Protein AF-A0A228Q6A3-F1 (afdb_monomer_lite)

pLDDT: mean 78.08, std 16.74, range [36.19, 93.94]

Structure (mmCIF, N/CA/C/O backbone):
data_AF-A0A228Q6A3-F1
#
_entry.id   AF-A0A228Q6A3-F1
#
loop_
_atom_site.group_PDB
_atom_site.id
_atom_site.type_symbol
_atom_site.label_atom_id
_atom_site.label_alt_id
_atom_site.label_comp_id
_atom_site.label_asym_id
_atom_site.label_entity_id
_atom_site.label_seq_id
_atom_site.pdbx_PDB_ins_code
_atom_site.Cartn_x
_atom_site.Cartn_y
_atom_site.Cartn_z
_atom_site.occupancy
_atom_site.B_iso_or_equiv
_atom_site.auth_seq_id
_atom_site.auth_comp_id
_atom_site.auth_asym_id
_atom_site.auth_atom_id
_atom_site.pdbx_PDB_model_num
ATOM 1 N N . MET A 1 1 ? 24.929 5.528 -12.742 1.00 50.91 1 MET A N 1
ATOM 2 C CA . MET A 1 1 ? 24.950 4.306 -13.570 1.00 50.91 1 MET A CA 1
ATOM 3 C C . MET A 1 1 ? 24.872 3.130 -12.607 1.00 50.91 1 MET A C 1
ATOM 5 O O . MET A 1 1 ? 25.818 2.926 -11.860 1.00 50.91 1 MET A O 1
ATOM 9 N N . LEU A 1 2 ? 23.721 2.465 -12.492 1.00 60.31 2 LEU A N 1
ATOM 10 C CA . LEU A 1 2 ? 23.605 1.252 -11.675 1.00 60.31 2 LEU A CA 1
ATOM 11 C C . LEU A 1 2 ? 24.270 0.115 -12.467 1.00 60.31 2 LEU A C 1
ATOM 13 O O . LEU A 1 2 ? 23.909 -0.108 -13.619 1.00 60.31 2 LEU A O 1
ATOM 17 N N . ALA A 1 3 ? 25.288 -0.517 -11.876 1.00 65.56 3 ALA A N 1
ATOM 18 C CA . ALA A 1 3 ? 25.967 -1.722 -12.376 1.00 65.56 3 ALA A CA 1
ATOM 19 C C . ALA A 1 3 ? 24.951 -2.867 -12.645 1.00 65.56 3 ALA A C 1
ATOM 21 O O . ALA A 1 3 ? 23.788 -2.700 -12.270 1.00 65.56 3 ALA A O 1
ATOM 22 N N . PRO A 1 4 ? 25.299 -4.011 -13.284 1.00 74.44 4 PRO A N 1
ATOM 23 C CA . PRO A 1 4 ? 24.291 -4.963 -13.747 1.00 74.44 4 PRO A CA 1
ATOM 24 C C . PRO A 1 4 ? 23.748 -5.779 -12.567 1.00 74.44 4 PRO A C 1
ATOM 26 O O . PRO A 1 4 ? 24.165 -6.905 -12.310 1.00 74.44 4 PRO A O 1
ATOM 29 N N . PHE A 1 5 ? 22.826 -5.189 -11.815 1.00 79.56 5 PHE A N 1
ATOM 30 C CA . PHE A 1 5 ? 22.066 -5.874 -10.787 1.00 79.56 5 PHE A CA 1
ATOM 31 C C . PHE A 1 5 ? 20.852 -6.528 -11.431 1.00 79.56 5 PHE A C 1
ATOM 33 O O . PHE A 1 5 ? 20.133 -5.908 -12.217 1.00 79.56 5 PHE A O 1
ATOM 40 N N . LYS A 1 6 ? 20.604 -7.785 -11.066 1.00 83.19 6 LYS A N 1
ATOM 41 C CA . LYS A 1 6 ? 19.333 -8.436 -11.355 1.00 83.19 6 LYS A CA 1
ATOM 42 C C . LYS A 1 6 ? 18.287 -7.859 -10.401 1.00 83.19 6 LYS A C 1
ATOM 44 O O . LYS A 1 6 ? 18.392 -8.039 -9.191 1.00 83.19 6 LYS A O 1
ATOM 49 N N . LEU A 1 7 ? 17.317 -7.137 -10.951 1.00 85.75 7 LEU A N 1
ATOM 50 C CA . LEU A 1 7 ? 16.159 -6.634 -10.218 1.00 85.75 7 LEU A CA 1
ATOM 51 C C . LEU A 1 7 ? 15.066 -7.707 -10.214 1.00 85.75 7 LEU A C 1
ATOM 53 O O . LEU A 1 7 ? 14.860 -8.380 -11.222 1.00 85.75 7 LEU A O 1
ATOM 57 N N . SER A 1 8 ? 14.373 -7.858 -9.089 1.00 89.38 8 SER 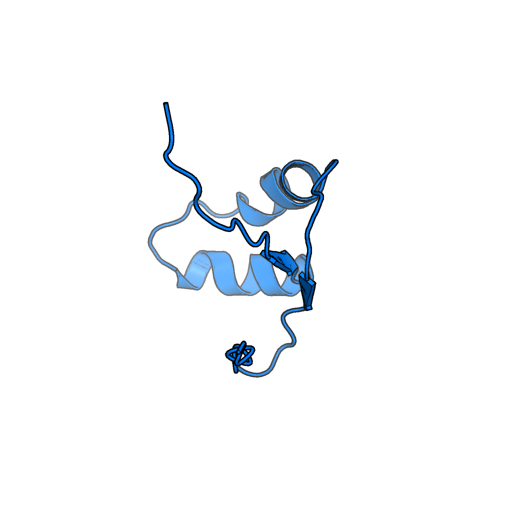A N 1
ATOM 58 C CA . SER A 1 8 ? 13.149 -8.654 -9.004 1.00 89.38 8 SER A CA 1
ATOM 59 C C . SER A 1 8 ? 12.083 -7.846 -8.277 1.00 89.38 8 SER A C 1
ATOM 61 O O . SER A 1 8 ? 12.317 -7.362 -7.168 1.00 89.38 8 SER A O 1
ATOM 63 N N . LEU A 1 9 ? 10.940 -7.655 -8.927 1.00 88.75 9 LEU A N 1
ATOM 64 C CA . LEU A 1 9 ? 9.827 -6.842 -8.453 1.00 88.75 9 LEU A CA 1
ATOM 65 C C . LEU A 1 9 ? 8.764 -7.742 -7.818 1.00 88.75 9 LEU A C 1
ATOM 67 O O . LEU A 1 9 ? 8.202 -8.609 -8.484 1.00 88.75 9 LEU A O 1
ATOM 71 N N . LEU A 1 10 ? 8.473 -7.515 -6.534 1.00 89.50 10 LEU A N 1
ATOM 72 C CA . LEU A 1 10 ? 7.450 -8.245 -5.783 1.00 89.50 10 LEU A CA 1
ATOM 73 C C . LEU A 1 10 ? 6.264 -7.327 -5.468 1.00 89.50 10 LEU A C 1
ATOM 75 O O . LEU A 1 10 ? 6.433 -6.302 -4.804 1.00 89.50 10 LEU A O 1
ATOM 79 N N . GLY A 1 11 ? 5.069 -7.716 -5.903 1.00 88.50 11 GLY A N 1
ATOM 80 C CA . GLY A 1 11 ? 3.820 -7.072 -5.512 1.00 88.50 11 GLY A CA 1
ATOM 81 C C . GLY A 1 11 ? 3.288 -7.705 -4.234 1.00 88.50 11 GLY A C 1
ATOM 82 O O . GLY A 1 11 ? 3.077 -8.913 -4.197 1.00 88.50 11 GLY A O 1
ATOM 83 N N . ALA A 1 12 ? 3.049 -6.916 -3.188 1.00 87.94 12 ALA A N 1
ATOM 84 C CA . ALA A 1 12 ? 2.391 -7.381 -1.968 1.00 87.94 12 ALA A CA 1
ATOM 85 C C . ALA A 1 12 ? 0.998 -6.756 -1.872 1.00 87.94 12 ALA A C 1
ATOM 87 O O . ALA A 1 12 ? 0.857 -5.544 -1.704 1.00 87.94 12 ALA A O 1
ATOM 88 N N . HIS A 1 13 ? -0.026 -7.590 -2.003 1.00 87.81 13 HIS A N 1
ATOM 89 C CA . HIS A 1 13 ? -1.419 -7.177 -2.062 1.00 87.81 13 HIS A CA 1
ATOM 90 C C . HIS A 1 13 ? -2.138 -7.731 -0.844 1.00 87.81 13 HIS A C 1
ATOM 92 O O . HIS A 1 13 ? -1.957 -8.884 -0.484 1.00 87.81 13 HIS A O 1
ATOM 98 N N . CYS A 1 14 ? -2.940 -6.907 -0.182 1.00 89.56 14 CYS A N 1
ATOM 99 C CA . CYS A 1 14 ? -3.858 -7.394 0.835 1.00 89.56 14 CYS A CA 1
ATOM 100 C C . CYS A 1 14 ? -5.252 -6.771 0.597 1.00 89.56 14 CYS A C 1
ATOM 102 O O . CYS A 1 14 ? -5.334 -5.657 0.044 1.00 89.56 14 CYS A O 1
ATOM 104 N N . PRO A 1 15 ? -6.338 -7.451 1.015 1.00 90.44 15 PRO A N 1
ATOM 105 C CA . PRO A 1 15 ? -7.686 -6.881 1.066 1.00 90.44 15 PRO A CA 1
ATOM 106 C C . PRO A 1 15 ? -7.739 -5.566 1.866 1.00 90.44 15 PRO A C 1
ATOM 108 O O . PRO A 1 15 ? -6.955 -5.372 2.798 1.00 90.44 15 PRO A O 1
ATOM 111 N N . LEU A 1 16 ? -8.614 -4.630 1.469 1.00 91.44 16 LEU A N 1
ATOM 112 C CA . LEU A 1 16 ? -8.666 -3.287 2.073 1.00 91.44 16 LEU A CA 1
ATOM 113 C C . LEU A 1 16 ? -9.061 -3.344 3.549 1.00 91.44 16 LEU A C 1
ATOM 115 O O . LEU A 1 16 ? -8.429 -2.695 4.372 1.00 91.44 16 LEU A O 1
ATOM 119 N N . ASP A 1 17 ? -10.063 -4.150 3.871 1.00 91.06 17 ASP A N 1
ATOM 120 C CA . ASP A 1 17 ? -10.550 -4.390 5.228 1.00 91.06 17 ASP A CA 1
ATOM 121 C C . ASP A 1 17 ? -9.438 -4.880 6.167 1.00 91.06 17 ASP A C 1
ATOM 123 O O . ASP A 1 17 ? -9.257 -4.326 7.250 1.00 91.06 17 ASP A O 1
ATOM 127 N N . VAL A 1 18 ? -8.611 -5.828 5.717 1.00 90.81 18 VAL A N 1
ATOM 128 C CA . VAL A 1 18 ? -7.454 -6.324 6.483 1.00 90.81 18 VAL A CA 1
ATOM 129 C C . VAL A 1 18 ? -6.409 -5.223 6.710 1.00 90.81 18 VAL A C 1
ATOM 131 O O . VAL A 1 18 ? -5.777 -5.166 7.768 1.00 90.81 18 VAL A O 1
ATOM 134 N N . LEU A 1 19 ? -6.195 -4.341 5.727 1.00 90.56 19 LEU A N 1
ATOM 135 C CA . LEU A 1 19 ? -5.266 -3.215 5.868 1.00 90.56 19 LEU A CA 1
ATOM 136 C C . LEU A 1 19 ? -5.793 -2.172 6.857 1.00 90.56 19 LEU A C 1
ATOM 138 O O . LEU A 1 19 ? -5.018 -1.667 7.666 1.00 90.56 19 LEU A O 1
ATOM 142 N N . GLU A 1 20 ? -7.089 -1.873 6.810 1.00 92.00 20 GLU A N 1
ATOM 143 C CA . GLU A 1 20 ? -7.741 -0.912 7.703 1.00 92.00 20 GLU A CA 1
ATOM 144 C C . GLU A 1 20 ? -7.809 -1.408 9.149 1.00 92.00 20 GLU A C 1
ATOM 146 O O . GLU A 1 20 ? -7.590 -0.623 10.068 1.00 92.00 20 GLU A O 1
ATOM 151 N N . GLU A 1 21 ? -8.026 -2.709 9.361 1.00 91.00 21 GLU A N 1
ATOM 152 C CA . GLU A 1 21 ? -8.001 -3.327 10.692 1.00 91.00 21 GLU A CA 1
ATOM 153 C C . GLU A 1 21 ? -6.616 -3.212 11.355 1.00 91.00 21 GLU A C 1
ATOM 155 O O . GLU A 1 21 ? -6.497 -2.964 12.559 1.00 91.00 21 GLU A O 1
ATOM 160 N N . ARG A 1 22 ? -5.548 -3.376 10.564 1.00 89.00 22 ARG A N 1
ATOM 161 C CA . ARG A 1 22 ? -4.158 -3.382 11.050 1.00 89.00 22 ARG A CA 1
ATOM 162 C C . ARG A 1 22 ? -3.526 -1.997 11.122 1.00 89.00 22 ARG A C 1
ATOM 164 O O . ARG A 1 22 ? -2.579 -1.804 11.881 1.00 89.00 22 ARG A O 1
ATOM 171 N N . GLU A 1 23 ? -4.011 -1.035 10.345 1.00 91.19 23 GLU A N 1
ATOM 172 C CA . GLU A 1 23 ? -3.469 0.324 10.297 1.00 91.19 23 GLU A CA 1
ATOM 173 C C . GLU A 1 23 ? -3.341 1.006 11.674 1.00 91.19 23 GLU A C 1
ATOM 175 O O . GLU A 1 23 ? -2.243 1.490 11.968 1.00 91.19 23 GLU A O 1
ATOM 180 N N . PRO A 1 24 ? -4.357 0.994 12.561 1.00 88.75 24 PRO A N 1
ATOM 181 C CA . PRO A 1 24 ? -4.227 1.600 13.888 1.00 88.75 24 PRO A CA 1
ATOM 182 C C . PRO A 1 24 ? -3.250 0.849 14.805 1.00 88.75 24 PRO A C 1
ATOM 184 O O . PRO A 1 24 ? -2.700 1.443 15.729 1.00 88.75 24 PRO A O 1
ATOM 187 N N . GLN A 1 25 ? -2.991 -0.438 14.550 1.00 89.75 25 GLN A N 1
ATOM 188 C CA . GLN A 1 25 ? -2.099 -1.266 15.373 1.00 89.75 25 GLN A CA 1
ATOM 189 C C . GLN A 1 25 ? -0.618 -0.943 15.141 1.00 89.75 25 GLN A C 1
ATOM 191 O O . GLN A 1 25 ? 0.225 -1.285 15.967 1.00 89.75 25 GLN A O 1
ATOM 196 N N . ARG A 1 26 ? -0.281 -0.287 14.023 1.00 85.56 26 ARG A N 1
ATOM 197 C CA . ARG A 1 26 ? 1.110 0.032 13.687 1.00 85.56 26 ARG A CA 1
ATOM 198 C C . ARG A 1 26 ? 1.708 1.160 14.527 1.00 85.56 26 ARG A C 1
ATOM 200 O O . ARG A 1 26 ? 2.927 1.248 14.625 1.00 85.56 26 ARG A O 1
ATOM 207 N N . GLY A 1 27 ? 0.879 2.042 15.087 1.00 82.69 27 GLY A N 1
ATOM 208 C CA . GLY A 1 27 ? 1.306 3.175 15.920 1.00 82.69 27 GLY A CA 1
ATOM 209 C C . GLY A 1 27 ? 2.062 4.300 15.190 1.00 82.69 27 GLY A C 1
ATOM 210 O O . GLY A 1 27 ? 2.084 5.421 15.684 1.00 82.69 27 GLY A O 1
ATOM 211 N N . ASP A 1 28 ? 2.632 4.040 14.009 1.00 85.12 28 ASP A N 1
ATOM 212 C CA . ASP A 1 28 ? 3.418 4.987 13.201 1.00 85.12 28 ASP A CA 1
ATOM 213 C C . ASP A 1 28 ? 2.623 5.652 12.063 1.00 85.12 28 ASP A C 1
ATOM 215 O O . ASP A 1 28 ? 3.174 6.439 11.289 1.00 85.12 28 ASP A O 1
ATOM 219 N N . ARG A 1 29 ? 1.334 5.326 11.922 1.00 81.38 29 ARG A N 1
ATOM 220 C CA . ARG A 1 29 ? 0.560 5.604 10.710 1.00 81.38 29 ARG A CA 1
ATOM 221 C C . ARG A 1 29 ? -0.746 6.329 11.008 1.00 81.38 29 ARG A C 1
ATOM 223 O O . ARG A 1 29 ? -1.484 5.959 11.916 1.00 81.38 29 ARG A O 1
ATOM 230 N N . LEU A 1 30 ? -1.042 7.353 10.204 1.00 87.19 30 LEU A N 1
ATOM 231 C CA . LEU A 1 30 ? -2.338 8.029 10.233 1.00 87.19 30 LEU A CA 1
ATOM 232 C C . LEU A 1 30 ? -3.427 7.078 9.725 1.00 87.19 30 LEU A C 1
ATOM 234 O O . LEU A 1 30 ? -3.289 6.496 8.648 1.00 87.19 30 LEU A O 1
ATOM 238 N N . VAL A 1 31 ? -4.513 6.960 10.489 1.00 89.38 31 VAL A N 1
ATOM 239 C CA . VAL A 1 31 ? -5.692 6.172 10.107 1.00 89.38 31 VAL A CA 1
ATOM 240 C C . VAL A 1 31 ? -6.337 6.768 8.851 1.00 89.38 31 VAL A C 1
ATOM 242 O O . VAL A 1 31 ? -6.502 7.982 8.742 1.00 89.38 31 VAL A O 1
ATOM 245 N N . GLY A 1 32 ? -6.704 5.905 7.905 1.00 91.50 32 GLY A N 1
ATOM 246 C CA . GLY A 1 32 ? -7.263 6.255 6.598 1.00 91.50 32 GLY A CA 1
ATOM 247 C C . GLY A 1 32 ? -6.232 6.254 5.464 1.00 91.50 32 GLY A C 1
ATOM 248 O O . GLY A 1 32 ? -6.609 6.364 4.291 1.00 91.50 32 GLY A O 1
ATOM 249 N N . LEU A 1 33 ? -4.939 6.094 5.769 1.00 92.62 33 LEU A N 1
ATOM 250 C CA . LEU A 1 33 ? -3.887 6.074 4.755 1.00 92.62 33 LEU A CA 1
ATOM 251 C C . LEU A 1 33 ? -3.968 4.810 3.885 1.00 92.62 33 LEU A C 1
ATOM 253 O O . LEU A 1 33 ? -3.725 4.889 2.682 1.00 92.62 33 LEU A O 1
ATOM 257 N N . ALA A 1 34 ? -4.363 3.667 4.449 1.00 92.00 34 ALA A N 1
ATOM 258 C CA . ALA A 1 34 ? -4.582 2.417 3.727 1.00 92.00 34 ALA A CA 1
ATOM 259 C C . ALA A 1 34 ? -5.595 2.598 2.590 1.00 92.00 34 ALA A C 1
ATOM 261 O O . ALA A 1 34 ? -5.286 2.286 1.440 1.00 92.00 34 ALA A O 1
ATOM 262 N N . ARG A 1 35 ? -6.758 3.188 2.887 1.00 93.94 35 ARG A N 1
ATOM 263 C CA . ARG A 1 35 ? -7.802 3.495 1.900 1.00 93.94 35 ARG A CA 1
ATOM 264 C C . ARG A 1 35 ? -7.327 4.476 0.842 1.00 93.94 35 ARG A C 1
ATOM 266 O O . ARG A 1 35 ? -7.538 4.248 -0.344 1.00 93.94 35 ARG A O 1
ATOM 273 N N . TRP A 1 36 ? -6.652 5.548 1.255 1.00 93.12 36 TRP A N 1
ATOM 274 C CA . TRP A 1 36 ? -6.155 6.560 0.322 1.00 93.12 36 TRP A CA 1
ATOM 275 C C . TRP A 1 36 ? -5.120 5.996 -0.665 1.00 93.12 36 TRP A C 1
ATOM 277 O O . TRP A 1 36 ? -5.095 6.390 -1.833 1.00 93.12 36 TRP A O 1
ATOM 287 N N . GLN A 1 37 ? -4.276 5.066 -0.212 1.00 90.88 37 GLN A N 1
ATOM 288 C CA . GLN A 1 37 ? -3.245 4.439 -1.040 1.00 90.88 37 GLN A CA 1
ATOM 289 C C . GLN A 1 37 ? -3.760 3.259 -1.862 1.00 90.88 37 GLN A C 1
ATOM 291 O O . GLN A 1 37 ? -3.133 2.946 -2.872 1.00 90.88 37 GLN A O 1
ATOM 296 N N . TYR A 1 38 ? -4.864 2.625 -1.448 1.00 90.94 38 TYR A N 1
ATOM 297 C CA . TYR A 1 38 ? -5.277 1.296 -1.898 1.00 90.94 38 TYR A CA 1
ATOM 298 C C . TYR A 1 38 ? -5.211 1.128 -3.421 1.00 90.94 38 TYR A C 1
ATOM 300 O O . TYR A 1 38 ? -4.495 0.245 -3.894 1.00 90.94 38 TYR A O 1
ATOM 308 N N . ASP A 1 39 ? -5.866 2.005 -4.177 1.00 88.81 39 ASP A N 1
ATOM 309 C CA . ASP A 1 39 ? -5.872 1.945 -5.644 1.00 88.81 39 ASP A CA 1
ATOM 310 C C . ASP A 1 39 ? -4.621 2.576 -6.268 1.00 88.81 39 ASP A C 1
ATOM 312 O O . ASP A 1 39 ? -4.144 2.143 -7.315 1.00 88.81 39 ASP A O 1
ATOM 316 N N . LYS A 1 40 ? -4.044 3.588 -5.610 1.00 88.81 40 LYS A N 1
ATOM 317 C CA . LYS A 1 40 ? -2.916 4.373 -6.137 1.00 88.81 40 LYS A CA 1
ATOM 318 C C . LYS A 1 40 ? -1.642 3.550 -6.269 1.00 88.81 40 LYS A C 1
ATOM 320 O O . LYS A 1 40 ? -0.936 3.689 -7.258 1.00 88.81 40 LYS A O 1
ATOM 325 N N . VAL A 1 41 ? -1.347 2.715 -5.274 1.00 85.06 41 VAL A N 1
ATOM 326 C CA . VAL A 1 41 ? -0.111 1.911 -5.246 1.00 85.06 41 VAL A CA 1
ATOM 327 C C . VAL A 1 41 ? -0.212 0.644 -6.091 1.00 85.06 41 VAL A C 1
ATOM 329 O O . VAL A 1 41 ? 0.808 0.054 -6.422 1.00 85.06 41 VAL A O 1
ATOM 332 N N . ARG A 1 42 ? -1.436 0.236 -6.444 1.00 79.44 42 ARG A N 1
ATO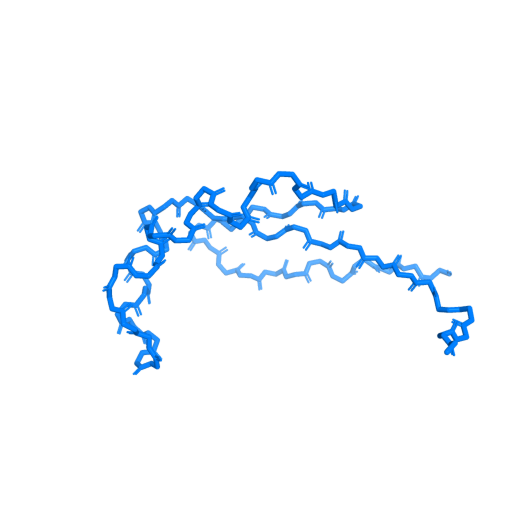M 333 C CA . ARG A 1 42 ? -1.719 -0.902 -7.329 1.00 79.44 42 ARG A CA 1
ATOM 334 C C . ARG A 1 42 ? -1.861 -0.506 -8.793 1.00 79.44 42 ARG A C 1
ATOM 336 O O . ARG A 1 42 ? -1.790 -1.369 -9.664 1.00 79.44 42 ARG A O 1
ATOM 343 N N . ALA A 1 43 ? -2.061 0.777 -9.076 1.00 77.75 43 ALA A N 1
ATOM 344 C CA . ALA A 1 43 ? -2.153 1.262 -10.439 1.00 77.75 43 ALA A CA 1
ATOM 345 C C . ALA A 1 43 ? -0.823 1.035 -11.177 1.00 77.75 43 ALA A C 1
ATOM 347 O O . ALA A 1 43 ? 0.219 1.543 -10.769 1.00 77.75 43 ALA A O 1
ATOM 348 N N . ASN A 1 44 ? -0.879 0.302 -12.292 1.00 72.19 44 ASN A N 1
ATOM 349 C CA . ASN A 1 44 ? 0.231 0.104 -13.233 1.00 72.19 44 ASN A CA 1
ATOM 350 C C . ASN A 1 44 ? 1.487 -0.585 -12.652 1.00 72.19 44 ASN A C 1
ATOM 352 O O . ASN A 1 44 ? 2.579 -0.425 -13.199 1.00 72.19 44 ASN A O 1
ATOM 356 N N . GLY A 1 45 ? 1.355 -1.352 -11.564 1.00 75.75 45 GLY A N 1
ATOM 357 C CA . GLY A 1 45 ? 2.460 -2.132 -11.004 1.00 75.75 45 GLY A CA 1
ATOM 358 C C . GLY A 1 45 ? 2.800 -3.342 -11.879 1.00 75.75 45 GLY A C 1
ATOM 359 O O . GLY A 1 45 ? 1.970 -4.232 -12.049 1.00 75.75 45 GLY A O 1
ATOM 360 N N . ILE A 1 46 ? 4.015 -3.380 -12.431 1.00 85.31 46 ILE A N 1
ATOM 361 C CA . ILE A 1 46 ? 4.569 -4.564 -13.103 1.00 85.31 46 ILE A CA 1
ATOM 362 C C . ILE A 1 46 ? 5.423 -5.303 -12.075 1.00 85.31 46 ILE A C 1
ATOM 364 O O . ILE A 1 46 ? 6.380 -4.736 -11.548 1.00 85.31 46 ILE A O 1
ATOM 368 N N . TYR A 1 47 ? 5.072 -6.553 -11.791 1.00 85.62 47 TYR A N 1
ATOM 369 C CA . TYR A 1 47 ? 5.769 -7.394 -10.823 1.00 85.62 47 TYR A CA 1
ATOM 370 C C . TYR A 1 47 ? 6.154 -8.716 -11.473 1.00 85.62 47 TYR A C 1
ATOM 372 O O . TYR A 1 47 ? 5.388 -9.269 -12.260 1.00 85.62 47 TYR A O 1
ATOM 380 N N . ASP A 1 48 ? 7.324 -9.232 -11.114 1.00 87.31 48 ASP A N 1
ATOM 381 C CA . ASP A 1 48 ? 7.739 -10.578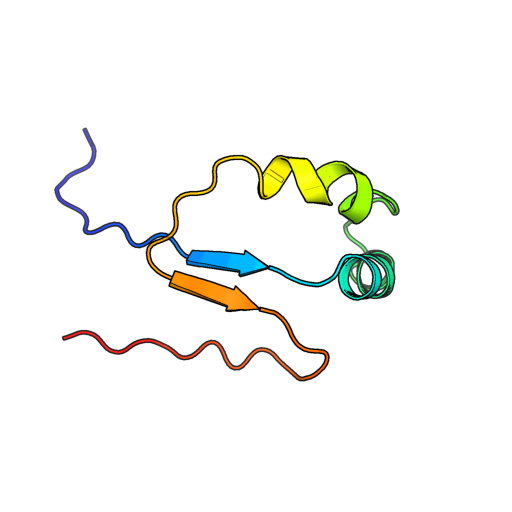 -11.505 1.00 87.31 48 ASP A CA 1
ATOM 382 C C . ASP A 1 48 ? 6.942 -11.629 -10.720 1.00 87.31 48 ASP A C 1
ATOM 384 O O . ASP A 1 48 ? 6.638 -12.705 -11.232 1.00 87.31 48 ASP A O 1
ATOM 388 N N . VAL A 1 49 ? 6.592 -11.313 -9.466 1.00 87.44 49 VAL A N 1
ATOM 389 C CA . VAL A 1 49 ? 5.797 -12.167 -8.576 1.00 87.44 49 VAL A CA 1
ATOM 390 C C . VAL A 1 49 ? 4.845 -11.305 -7.750 1.00 87.44 49 VAL A C 1
ATOM 392 O O . VAL A 1 49 ? 5.227 -10.245 -7.256 1.00 87.44 49 VAL A O 1
ATOM 395 N N . THR A 1 50 ? 3.625 -11.793 -7.535 1.00 86.00 50 THR A N 1
ATOM 396 C CA . THR A 1 50 ? 2.645 -11.167 -6.642 1.00 86.00 50 THR A CA 1
ATOM 397 C C . THR A 1 50 ? 2.279 -12.117 -5.509 1.00 86.00 50 THR A C 1
ATOM 399 O O . THR A 1 50 ? 2.069 -13.309 -5.733 1.00 86.00 50 THR A O 1
ATOM 402 N N . VAL A 1 51 ? 2.200 -11.587 -4.289 1.00 86.19 51 VAL A N 1
ATOM 403 C CA . VAL A 1 51 ? 1.749 -12.302 -3.093 1.00 86.19 51 VAL A CA 1
ATOM 404 C C . VAL A 1 51 ? 0.515 -11.627 -2.510 1.00 86.19 51 VAL A C 1
ATOM 406 O O . VAL A 1 51 ? 0.456 -10.402 -2.404 1.00 86.19 51 VAL A O 1
ATOM 409 N N . GLU A 1 52 ? -0.449 -12.447 -2.102 1.00 84.75 52 GLU A N 1
ATOM 410 C CA . GLU A 1 52 ? -1.675 -12.009 -1.439 1.00 84.75 52 GLU A CA 1
ATOM 411 C C . GLU A 1 52 ? -1.568 -12.283 0.065 1.00 84.75 52 GLU A C 1
ATOM 413 O O . GLU A 1 52 ? -1.322 -13.415 0.492 1.00 84.75 52 GLU A O 1
ATOM 418 N N . CYS A 1 53 ? -1.745 -11.258 0.893 1.00 77.81 53 CYS A N 1
ATOM 419 C CA . CYS A 1 53 ? -1.773 -11.418 2.338 1.00 77.81 53 CYS A CA 1
ATOM 420 C C . CYS A 1 53 ? -3.118 -12.023 2.738 1.00 77.81 53 CYS A C 1
ATOM 422 O O . CYS A 1 53 ? -4.154 -11.357 2.683 1.00 77.81 53 CYS A O 1
ATOM 424 N N . ALA A 1 54 ? -3.094 -13.269 3.198 1.00 67.38 54 ALA A N 1
ATOM 425 C CA . ALA A 1 54 ? -4.214 -13.859 3.912 1.00 67.38 54 ALA A CA 1
ATOM 426 C C . ALA A 1 54 ? -4.204 -13.436 5.395 1.00 67.38 54 ALA A C 1
ATOM 428 O O . ALA A 1 54 ? -3.215 -12.916 5.924 1.00 67.38 54 ALA A O 1
ATOM 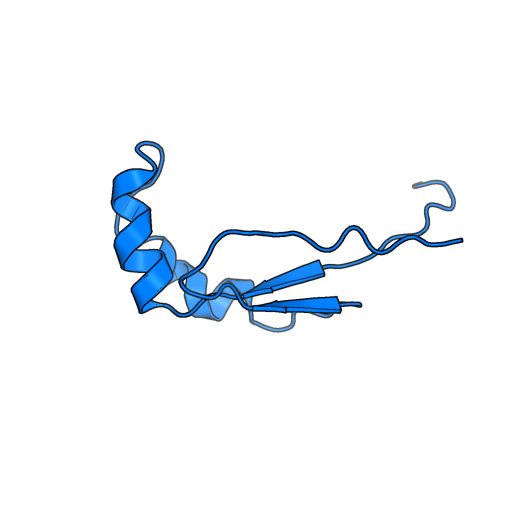429 N N . LEU A 1 55 ? -5.309 -13.708 6.094 1.00 61.22 55 LEU A N 1
ATOM 430 C CA . LEU A 1 55 ? -5.456 -13.461 7.533 1.00 61.22 55 LEU A CA 1
ATOM 431 C C . LEU A 1 55 ? -4.427 -14.232 8.395 1.00 61.22 55 LEU A C 1
ATOM 433 O O . LEU A 1 55 ? -4.236 -13.893 9.559 1.00 61.22 55 LEU A O 1
ATOM 437 N N . PHE A 1 56 ? -3.727 -15.221 7.827 1.00 48.62 56 PHE A N 1
ATOM 438 C CA . PHE A 1 56 ? -2.683 -15.998 8.494 1.00 48.62 56 PHE A CA 1
ATOM 439 C C . PHE A 1 56 ? -1.280 -15.599 8.015 1.00 48.62 56 PHE A C 1
ATOM 441 O O . PHE A 1 56 ? -0.995 -15.600 6.823 1.00 48.62 56 PHE A O 1
ATOM 448 N N . VAL A 1 57 ? -0.455 -15.234 9.004 1.00 46.34 57 VAL A N 1
ATOM 449 C CA . VAL A 1 57 ? 0.998 -14.984 9.036 1.00 46.34 57 VAL A CA 1
ATOM 450 C C . VAL A 1 57 ? 1.769 -15.113 7.715 1.00 46.34 57 VAL A C 1
ATOM 452 O O . VAL A 1 57 ? 1.800 -16.151 7.062 1.00 46.34 57 VAL A O 1
ATOM 455 N N . VAL A 1 58 ? 2.520 -14.048 7.425 1.00 44.38 58 VAL A N 1
ATOM 456 C CA . VAL A 1 58 ? 3.574 -13.969 6.411 1.00 44.38 58 VAL A CA 1
ATOM 457 C C . VAL A 1 58 ? 4.580 -15.111 6.606 1.00 44.38 58 VAL A C 1
ATOM 459 O O . VAL A 1 58 ? 5.492 -15.009 7.420 1.00 44.38 58 VAL A O 1
ATOM 462 N N . HIS A 1 59 ? 4.457 -16.181 5.824 1.00 41.09 59 HIS A N 1
ATOM 463 C CA . HIS A 1 59 ? 5.609 -16.985 5.428 1.00 41.09 59 HIS A CA 1
ATOM 464 C C . HIS A 1 59 ? 5.979 -16.505 4.028 1.00 41.09 59 HIS A C 1
ATOM 466 O O . HIS A 1 59 ? 5.465 -16.993 3.023 1.00 41.09 59 HIS A O 1
ATOM 472 N N . ALA A 1 60 ? 6.816 -15.469 3.957 1.00 47.44 60 ALA A N 1
ATOM 473 C CA . ALA A 1 60 ? 7.444 -15.102 2.700 1.00 47.44 60 ALA A CA 1
ATOM 474 C C . ALA A 1 60 ? 8.258 -16.320 2.240 1.00 47.44 60 ALA A C 1
ATOM 476 O O . ALA A 1 60 ? 9.284 -16.649 2.834 1.00 47.44 60 ALA A O 1
ATOM 477 N N 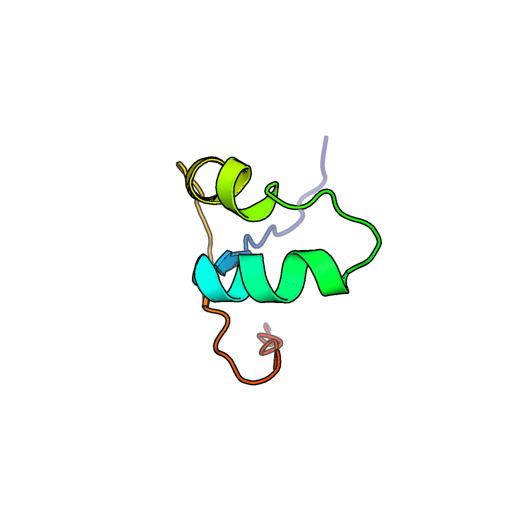. LEU A 1 61 ? 7.757 -17.036 1.230 1.00 50.09 61 LEU A N 1
ATOM 478 C CA . LEU A 1 61 ? 8.504 -18.071 0.528 1.00 50.09 61 LEU A CA 1
ATOM 479 C C . LEU A 1 61 ? 9.742 -17.393 -0.057 1.00 50.09 61 LEU A C 1
ATOM 481 O O . LEU A 1 61 ? 9.665 -16.685 -1.059 1.00 50.09 61 LEU A O 1
ATOM 485 N N . ALA A 1 62 ? 10.882 -17.582 0.606 1.00 52.44 62 ALA A N 1
ATOM 486 C CA . ALA A 1 62 ? 12.183 -17.269 0.051 1.00 52.44 62 ALA A CA 1
ATOM 487 C C . ALA A 1 62 ? 12.359 -18.142 -1.198 1.00 52.44 62 ALA A C 1
ATOM 489 O O . ALA A 1 62 ? 12.725 -19.315 -1.104 1.00 52.44 62 ALA A O 1
ATOM 490 N N . LEU A 1 63 ? 12.024 -17.593 -2.367 1.00 49.66 63 LEU A N 1
ATOM 491 C CA . LEU A 1 63 ? 12.284 -18.238 -3.645 1.00 49.66 63 LEU A CA 1
ATOM 492 C C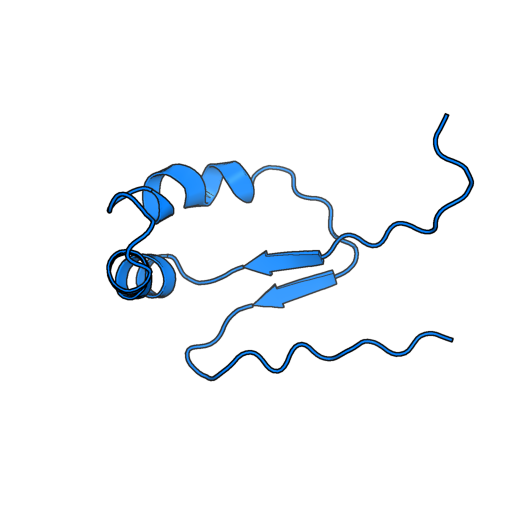 . LEU A 1 63 ? 13.803 -18.385 -3.784 1.00 49.66 63 LEU A C 1
ATOM 494 O O . LEU A 1 63 ? 14.521 -17.430 -4.067 1.00 49.66 63 LEU A O 1
ATOM 498 N N . ARG A 1 64 ? 14.291 -19.603 -3.531 1.00 44.72 64 ARG A N 1
ATOM 499 C CA . ARG A 1 64 ? 15.644 -20.037 -3.877 1.00 44.72 64 ARG A CA 1
ATOM 500 C C . ARG A 1 64 ? 15.791 -19.992 -5.401 1.00 44.72 64 ARG A C 1
ATOM 502 O O . ARG A 1 64 ? 15.216 -20.825 -6.091 1.00 44.72 64 ARG A O 1
ATOM 509 N N . GLY A 1 65 ? 16.594 -19.063 -5.901 1.00 41.78 65 GLY A N 1
ATOM 510 C CA . GLY A 1 65 ? 17.372 -19.235 -7.132 1.00 41.78 65 GLY A CA 1
ATOM 511 C C . GLY A 1 65 ? 18.841 -19.060 -6.741 1.00 41.78 65 GLY A C 1
ATOM 512 O O . GLY A 1 65 ? 19.142 -18.131 -5.998 1.00 41.78 65 GLY A O 1
ATOM 513 N N . GLY A 1 66 ? 19.769 -19.964 -7.051 1.00 36.19 66 GLY A N 1
ATOM 514 C CA . GLY A 1 66 ? 19.910 -20.699 -8.305 1.00 36.19 66 GLY A CA 1
ATOM 515 C C . GLY A 1 66 ? 21.017 -20.012 -9.082 1.00 36.19 66 GLY A C 1
ATOM 516 O O . GLY A 1 66 ? 20.696 -18.969 -9.691 1.00 36.19 66 GLY A O 1
#

Foldseek 3Di:
DDDDDDDFFEAEAEDLVVCQVCQVVVVPHDRPVSVVCRVVVVPPDDGPYYDYDDPDDDPPPPPDDD

Radius of gyration: 14.88 Å; chains: 1; bounding box: 36×29×30 Å

Secondary structure (DSSP, 8-state):
---S-----EEEE--HHHHHHHGGGGSSS-TTHHHHHHTTTTTT---SEEEE--SS----------

Sequence (66 aa):
MLAPFKLSLLGAHCPLDVLEEREPQRGDRLVGLARWQYDKVRANGIYDVTVECALFVVHALALRGG